Protein AF-A0A7S2IAH7-F1 (afdb_monomer_lite)

Sequence (130 aa):
KANNIMQYMKLRAEAVPQLISPACEHHGVDLAWRAWMLTANATDPICKAASKKIEELSAFGTLGPGNFEKGGCYEVFGLSSEAGQKLNGSAVLVRAWNQAKERYDVSPLDNLSELKAMKADNLQPIPEKQ

Foldseek 3Di:
DDDDPVSVVVVCVVPPCVVPVPPPPPDDDDPVVLVCVCVVCVVPPVSVVVVVVVCLQPDWFAAAPLRDTQQDKWAFADDDDPVSVVRHRFIWGFHHQDPVVQWTFIHGPVGNPDTDTHHSVGTHHDDDDD

Secondary structure (DSSP, 8-state):
---SHHHHHHHHHHHHHHHHHHHHSSSS--HHHHHHHHHHTTT-HHHHHHHHHHHHHH--SEETTTTEETT-EEEE----SHHHHTTTT-EEEEEEEETTTTEEEEEETT-TT--EEE-GGGEEEPPP--

Organism: NCBI:txid327968

pLDDT: mean 77.14, std 18.48, range [39.06, 96.44]

Structure (mmCIF, N/CA/C/O backbone):
data_AF-A0A7S2IAH7-F1
#
_entry.id   AF-A0A7S2IAH7-F1
#
loop_
_atom_site.group_PDB
_atom_site.id
_atom_site.type_symbol
_atom_site.label_atom_id
_atom_site.label_alt_id
_atom_site.label_comp_id
_atom_site.label_asym_id
_atom_site.label_entity_id
_atom_site.label_seq_id
_atom_site.pdbx_PDB_ins_code
_atom_site.Cartn_x
_atom_site.Cartn_y
_atom_site.Cartn_z
_atom_site.occupancy
_atom_site.B_iso_or_equiv
_atom_site.auth_seq_id
_atom_site.auth_comp_id
_atom_site.auth_asym_id
_atom_site.auth_atom_id
_atom_site.pdbx_PDB_model_num
ATOM 1 N N . LYS A 1 1 ? 43.038 9.191 -22.335 1.00 50.31 1 LYS A N 1
ATOM 2 C CA . LYS A 1 1 ? 42.762 7.907 -21.639 1.00 50.31 1 LYS A CA 1
ATOM 3 C C . LYS A 1 1 ? 42.885 8.159 -20.143 1.00 50.31 1 LYS A C 1
ATOM 5 O O . LYS A 1 1 ? 43.902 8.703 -19.740 1.00 50.31 1 LYS A O 1
ATOM 10 N N . ALA A 1 2 ? 41.838 7.877 -19.370 1.00 39.06 2 ALA A N 1
ATOM 11 C CA . ALA A 1 2 ? 41.830 8.078 -17.921 1.00 39.06 2 ALA A CA 1
ATOM 12 C C . ALA A 1 2 ? 42.393 6.835 -17.229 1.00 39.06 2 ALA A C 1
ATOM 14 O O . ALA A 1 2 ? 41.993 5.728 -17.582 1.00 39.06 2 ALA A O 1
ATOM 15 N N . ASN A 1 3 ? 43.295 7.017 -16.264 1.00 48.25 3 ASN A N 1
ATOM 16 C CA . ASN A 1 3 ? 44.002 5.909 -15.614 1.00 48.25 3 ASN A CA 1
ATOM 17 C C . ASN A 1 3 ? 43.508 5.624 -14.186 1.00 48.25 3 ASN A C 1
ATOM 19 O O . ASN A 1 3 ? 44.075 4.767 -13.516 1.00 48.25 3 ASN A O 1
ATOM 23 N N . ASN A 1 4 ? 42.450 6.292 -13.706 1.00 44.94 4 ASN A N 1
ATOM 24 C CA . ASN A 1 4 ? 41.749 5.854 -12.496 1.00 44.94 4 ASN A CA 1
ATOM 25 C C . ASN A 1 4 ? 40.257 6.247 -12.467 1.00 44.94 4 ASN A C 1
ATOM 27 O O . ASN A 1 4 ? 39.796 7.094 -13.235 1.00 44.94 4 ASN A O 1
ATOM 31 N N . ILE A 1 5 ? 39.518 5.633 -11.536 1.00 45.91 5 ILE A N 1
ATOM 32 C CA . ILE A 1 5 ? 38.072 5.818 -11.316 1.00 45.91 5 ILE A CA 1
ATOM 33 C C . ILE A 1 5 ? 37.696 7.278 -11.025 1.00 45.91 5 ILE A C 1
ATOM 35 O O . ILE A 1 5 ? 36.677 7.752 -11.516 1.00 45.91 5 ILE A O 1
ATOM 39 N N . MET A 1 6 ? 38.524 8.021 -10.290 1.00 41.75 6 MET A N 1
ATOM 40 C CA . MET A 1 6 ? 38.275 9.435 -9.988 1.00 41.75 6 MET A CA 1
ATOM 41 C C . MET A 1 6 ? 38.431 10.321 -11.229 1.00 41.75 6 MET A C 1
ATOM 43 O O . MET A 1 6 ? 37.639 11.236 -11.423 1.00 41.75 6 MET A O 1
ATOM 47 N N . GLN A 1 7 ? 39.393 10.028 -12.109 1.00 50.53 7 GLN A N 1
ATOM 48 C CA . GLN A 1 7 ? 39.542 10.696 -13.405 1.00 50.53 7 GLN A CA 1
ATOM 49 C C . GLN A 1 7 ? 38.406 10.331 -14.364 1.00 50.53 7 GLN A C 1
ATOM 51 O O . GLN A 1 7 ? 37.934 11.197 -15.093 1.00 50.53 7 GLN A O 1
ATOM 56 N N . TYR A 1 8 ? 37.928 9.083 -14.335 1.00 50.12 8 TYR A N 1
ATOM 57 C CA . TYR A 1 8 ? 36.746 8.655 -15.088 1.00 50.12 8 TYR A CA 1
ATOM 58 C C . TYR A 1 8 ? 35.479 9.385 -14.614 1.00 50.12 8 TYR A C 1
ATOM 60 O O . TYR A 1 8 ? 34.719 9.893 -15.433 1.00 50.12 8 TYR A O 1
ATOM 68 N N . MET A 1 9 ? 35.291 9.528 -13.299 1.00 47.75 9 MET A N 1
ATOM 69 C CA . MET A 1 9 ? 34.178 10.283 -12.709 1.00 47.75 9 MET A CA 1
ATOM 70 C C . MET A 1 9 ? 34.269 11.788 -13.001 1.00 47.75 9 MET A C 1
ATOM 72 O O . MET A 1 9 ? 33.244 12.415 -13.246 1.00 47.75 9 MET A O 1
ATOM 76 N N . LYS A 1 10 ? 35.480 12.363 -13.043 1.00 52.28 10 LYS A N 1
ATOM 77 C CA . LYS A 1 10 ? 35.699 13.774 -13.410 1.00 52.28 10 LYS A CA 1
ATOM 78 C C . LYS A 1 10 ? 35.413 14.047 -14.889 1.00 52.28 10 LYS A C 1
ATOM 80 O O . LYS A 1 10 ? 34.686 14.980 -15.200 1.00 52.28 10 LYS A O 1
ATOM 85 N N . LEU A 1 11 ? 35.895 13.181 -15.785 1.00 53.91 11 LEU A N 1
ATOM 86 C CA . LEU A 1 11 ? 35.573 13.236 -17.218 1.00 53.91 11 LEU A CA 1
ATOM 87 C C . LEU A 1 11 ? 34.075 13.032 -17.478 1.00 53.91 11 LEU A C 1
ATOM 89 O O . LEU A 1 11 ? 33.512 13.661 -18.370 1.00 53.91 11 LEU A O 1
ATOM 93 N N . ARG A 1 12 ? 33.412 12.192 -16.673 1.00 50.03 12 ARG A N 1
ATOM 94 C CA . ARG A 1 12 ? 31.954 12.040 -16.683 1.00 50.03 12 ARG A CA 1
ATOM 95 C C . ARG A 1 12 ? 31.277 13.337 -16.231 1.00 50.03 12 ARG A C 1
ATOM 97 O O . ARG A 1 12 ? 30.387 13.802 -16.917 1.00 50.03 12 ARG A O 1
ATOM 104 N N . ALA A 1 13 ? 31.718 13.969 -15.149 1.00 53.38 13 ALA A N 1
ATOM 105 C CA . ALA A 1 13 ? 31.135 15.224 -14.671 1.00 53.38 13 ALA A CA 1
ATOM 106 C C . ALA A 1 13 ? 31.297 16.409 -15.649 1.00 53.38 13 ALA A C 1
ATOM 108 O O . ALA A 1 13 ? 30.447 17.292 -15.655 1.00 53.38 13 ALA A O 1
ATOM 109 N N . GLU A 1 14 ? 32.335 16.421 -16.492 1.00 53.12 14 GLU A N 1
ATOM 110 C CA . GLU A 1 14 ? 32.578 17.494 -17.472 1.00 53.12 14 GLU A CA 1
ATOM 111 C C . GLU A 1 14 ? 31.881 17.263 -18.828 1.00 53.12 14 GLU A C 1
ATOM 113 O O . GLU A 1 14 ? 31.415 18.220 -19.441 1.00 53.12 14 GLU A O 1
ATOM 118 N N . ALA A 1 15 ? 31.745 16.014 -19.290 1.00 53.12 15 ALA A N 1
ATOM 119 C CA . ALA A 1 15 ? 31.114 15.700 -20.582 1.00 53.12 15 ALA A CA 1
ATOM 120 C C . ALA A 1 15 ? 29.593 15.464 -20.501 1.00 53.12 15 ALA A C 1
ATOM 122 O O . ALA A 1 15 ? 28.885 15.536 -21.504 1.00 53.12 15 ALA A O 1
ATOM 123 N N . VAL A 1 16 ? 29.075 15.149 -19.315 1.00 52.06 16 VAL A N 1
ATOM 124 C CA . VAL A 1 16 ? 27.679 14.736 -19.124 1.00 52.06 16 VAL A CA 1
ATOM 125 C C . VAL A 1 16 ? 26.673 15.894 -19.053 1.00 52.06 16 VAL A C 1
ATOM 127 O O . VAL A 1 16 ? 25.592 15.736 -19.616 1.00 52.06 16 VAL A O 1
ATOM 130 N N . PRO A 1 17 ? 26.969 17.069 -18.465 1.00 48.16 17 PRO A N 1
ATOM 131 C CA . PRO A 1 17 ? 25.978 18.142 -18.379 1.00 48.16 17 PRO A CA 1
ATOM 132 C C . PRO A 1 17 ? 25.521 18.639 -19.756 1.00 48.16 17 PRO A C 1
ATOM 134 O O . PRO A 1 17 ? 24.339 18.895 -19.952 1.00 48.16 17 PRO A O 1
ATOM 137 N N . GLN A 1 18 ? 26.419 18.681 -20.747 1.00 48.78 18 GLN A N 1
ATOM 138 C CA . GLN A 1 18 ? 26.077 19.142 -22.099 1.00 48.78 18 GLN A CA 1
ATOM 139 C C . GLN A 1 18 ? 25.366 18.077 -22.952 1.00 48.78 18 GLN A C 1
ATOM 141 O O . GLN A 1 18 ? 24.707 18.428 -23.925 1.00 48.78 18 GLN A O 1
ATOM 146 N N . LEU A 1 19 ? 25.448 16.792 -22.578 1.00 49.72 19 LEU A N 1
ATOM 147 C CA . LEU A 1 19 ? 24.738 15.703 -23.264 1.00 49.72 19 LEU A CA 1
ATOM 148 C C . LEU A 1 19 ? 23.380 15.361 -22.618 1.00 49.72 19 LEU A C 1
ATOM 150 O O . LEU A 1 19 ? 22.544 14.742 -23.269 1.00 49.72 19 LEU A O 1
ATOM 154 N N . ILE A 1 20 ? 23.169 15.732 -21.348 1.00 49.53 20 ILE A N 1
ATOM 155 C CA . ILE A 1 20 ? 21.963 15.390 -20.567 1.00 49.53 20 ILE A CA 1
ATOM 156 C C . ILE A 1 20 ? 20.994 16.582 -20.404 1.00 49.53 20 ILE A C 1
ATOM 158 O O . ILE A 1 20 ? 19.818 16.370 -20.112 1.00 49.53 20 ILE A O 1
ATOM 162 N N . SER A 1 21 ? 21.436 17.819 -20.660 1.00 43.75 21 SER A N 1
ATOM 163 C CA . SER A 1 21 ? 20.625 19.032 -20.451 1.00 43.75 21 SER A CA 1
ATOM 164 C C . SER A 1 21 ? 19.311 19.094 -21.267 1.00 43.75 21 SER A C 1
ATOM 166 O O . SER A 1 21 ? 18.279 19.353 -20.660 1.00 43.75 21 SER A O 1
ATOM 168 N N . PRO A 1 22 ? 19.209 18.730 -22.564 1.00 44.00 22 PRO A N 1
ATOM 169 C CA . PRO A 1 22 ? 17.933 18.931 -23.270 1.00 44.00 22 PRO A CA 1
ATOM 170 C C . PRO A 1 22 ? 16.805 17.942 -22.911 1.00 44.00 22 PRO A C 1
ATOM 172 O O . PRO A 1 22 ? 15.638 18.253 -23.126 1.00 44.00 22 PRO A O 1
ATOM 175 N N . ALA A 1 23 ? 17.112 16.742 -22.401 1.00 44.31 23 ALA A N 1
ATOM 176 C CA . ALA A 1 23 ? 16.118 15.662 -22.276 1.00 44.31 23 ALA A CA 1
ATOM 177 C C . ALA A 1 23 ? 15.512 15.527 -20.869 1.00 44.31 23 ALA A C 1
ATOM 179 O O . ALA A 1 23 ? 14.352 15.142 -20.731 1.00 44.31 23 ALA A O 1
ATOM 180 N N . CYS A 1 24 ? 16.268 15.864 -19.821 1.00 45.72 24 CYS A N 1
ATOM 181 C CA . CYS A 1 24 ? 15.761 15.834 -18.448 1.00 45.72 24 CYS A CA 1
ATOM 182 C C . CYS A 1 24 ? 14.945 17.087 -18.082 1.00 45.72 24 CYS A C 1
ATOM 184 O O . CYS A 1 24 ? 14.151 17.040 -17.147 1.00 45.72 24 CYS A O 1
ATOM 186 N N . GLU A 1 25 ? 15.129 18.200 -18.800 1.00 43.19 25 GLU A N 1
ATOM 187 C CA . GLU A 1 25 ? 14.670 19.535 -18.383 1.00 43.19 25 GLU A CA 1
ATOM 188 C C . GLU A 1 25 ? 13.223 19.889 -18.786 1.00 43.19 25 GLU A C 1
ATOM 190 O O . GLU A 1 25 ? 12.759 20.971 -18.429 1.00 43.19 25 GLU A O 1
ATOM 195 N N . HIS A 1 26 ? 12.476 19.010 -19.477 1.00 43.00 26 HIS A N 1
ATOM 196 C CA . HIS A 1 26 ? 11.108 19.336 -19.918 1.00 43.00 26 HIS A CA 1
ATOM 197 C C . HIS A 1 26 ? 9.965 18.495 -19.303 1.00 43.00 26 HIS A C 1
ATOM 199 O O . HIS A 1 26 ? 9.054 19.111 -18.765 1.00 43.00 26 HIS A O 1
ATOM 205 N N . HIS A 1 27 ? 9.946 17.147 -19.321 1.00 43.97 27 HIS A N 1
ATOM 206 C CA . HIS A 1 27 ? 8.663 16.415 -19.103 1.00 43.97 27 HIS A CA 1
ATOM 207 C C . HIS A 1 27 ? 8.713 15.037 -18.410 1.00 43.97 27 HIS A C 1
ATOM 209 O O . HIS A 1 27 ? 7.830 14.204 -18.604 1.00 43.97 27 HIS A O 1
ATOM 215 N N . GLY A 1 28 ? 9.690 14.782 -17.543 1.00 48.31 28 GLY A N 1
ATOM 216 C CA . GLY A 1 28 ? 9.782 13.500 -16.835 1.00 48.31 28 GLY A CA 1
ATOM 217 C C . GLY A 1 28 ? 10.582 12.452 -17.605 1.00 48.31 28 GLY A C 1
ATOM 218 O O . GLY A 1 28 ? 10.936 12.621 -18.767 1.00 48.31 28 GLY A O 1
ATOM 219 N N . VAL A 1 29 ? 10.964 11.394 -16.894 1.00 53.97 29 VAL A N 1
ATOM 220 C CA . VAL A 1 29 ? 11.876 10.364 -17.401 1.00 53.97 29 VAL A CA 1
ATOM 221 C C . VAL A 1 29 ? 11.273 9.716 -18.649 1.00 53.97 29 VAL A C 1
ATOM 223 O O . VAL A 1 29 ? 10.249 9.041 -18.551 1.00 53.97 29 VAL A O 1
ATOM 226 N N . ASP A 1 30 ? 11.919 9.894 -19.802 1.00 63.94 30 ASP A N 1
ATOM 227 C CA . ASP A 1 30 ? 11.539 9.220 -21.043 1.00 63.94 30 ASP A CA 1
ATOM 228 C C . ASP A 1 30 ? 11.479 7.697 -20.823 1.00 63.94 30 ASP A C 1
ATOM 230 O O . ASP A 1 30 ? 12.446 7.062 -20.380 1.00 63.94 30 ASP A O 1
ATOM 234 N N . LEU A 1 31 ? 10.317 7.105 -21.118 1.00 59.44 31 LEU A N 1
ATOM 235 C CA . LEU A 1 31 ? 10.079 5.673 -20.963 1.00 59.44 31 LEU A CA 1
ATOM 236 C C . LEU A 1 31 ? 11.002 4.848 -21.866 1.00 59.44 31 LEU A C 1
ATOM 238 O O . LEU A 1 31 ? 11.399 3.752 -21.465 1.00 59.44 31 LEU A O 1
ATOM 242 N N . ALA A 1 32 ? 11.386 5.369 -23.037 1.00 64.25 32 ALA A N 1
ATOM 243 C CA . ALA A 1 32 ? 12.301 4.687 -23.945 1.00 64.25 32 ALA A CA 1
ATOM 244 C C . ALA A 1 32 ? 13.732 4.672 -23.389 1.00 64.25 32 ALA A C 1
ATOM 246 O O . ALA A 1 32 ? 14.347 3.604 -23.312 1.00 64.25 32 ALA A O 1
ATOM 247 N N . TRP A 1 33 ? 14.237 5.811 -22.904 1.00 70.25 33 TRP A N 1
ATOM 248 C CA . TRP A 1 33 ? 15.509 5.875 -22.181 1.00 70.25 33 TRP A CA 1
ATOM 249 C C . TRP A 1 33 ? 15.525 4.951 -20.962 1.00 70.25 33 TRP A C 1
ATOM 251 O O . TRP A 1 33 ? 16.489 4.208 -20.759 1.00 70.25 33 TRP A O 1
ATOM 261 N N . ARG A 1 34 ? 14.444 4.937 -20.171 1.00 68.25 34 ARG A N 1
ATOM 262 C CA . ARG A 1 34 ? 14.315 4.033 -19.023 1.00 68.25 34 ARG A CA 1
ATOM 263 C C . ARG A 1 34 ? 14.380 2.570 -19.464 1.00 68.25 34 ARG A C 1
ATOM 265 O O . ARG A 1 34 ? 15.144 1.806 -18.882 1.00 68.25 34 ARG A O 1
ATOM 272 N N . ALA A 1 35 ? 13.616 2.175 -20.481 1.00 68.69 35 ALA A N 1
ATOM 273 C CA . ALA A 1 35 ? 13.608 0.803 -20.991 1.00 68.69 35 ALA A CA 1
ATOM 274 C C . ALA A 1 35 ? 14.991 0.369 -21.501 1.00 68.69 35 ALA A C 1
ATOM 276 O O . ALA A 1 35 ? 15.462 -0.729 -21.183 1.00 68.69 35 ALA A O 1
ATOM 277 N N . TRP A 1 36 ? 15.681 1.254 -22.225 1.00 78.50 36 TRP A N 1
ATOM 278 C CA . TRP A 1 36 ? 17.058 1.024 -22.648 1.00 78.50 36 TRP A CA 1
ATOM 279 C C . TRP A 1 36 ? 18.004 0.884 -21.451 1.00 78.50 36 TRP A C 1
ATOM 281 O O . TRP A 1 36 ? 18.749 -0.090 -21.392 1.00 78.50 36 TRP A O 1
ATOM 291 N N . MET A 1 37 ? 17.937 1.781 -20.461 1.00 74.06 37 MET A N 1
ATOM 292 C CA . MET A 1 37 ? 18.762 1.723 -19.245 1.00 74.06 37 MET A CA 1
ATOM 293 C C . MET A 1 37 ? 18.589 0.405 -18.489 1.00 74.06 37 MET A C 1
ATOM 295 O O . MET A 1 37 ? 19.581 -0.184 -18.060 1.00 74.06 37 MET A O 1
ATOM 299 N N . LEU A 1 38 ? 17.349 -0.071 -18.345 1.00 72.50 38 LEU A N 1
ATOM 300 C CA . LEU A 1 38 ? 17.055 -1.340 -17.678 1.00 72.50 38 LEU A CA 1
ATOM 301 C C . LEU A 1 38 ? 17.587 -2.544 -18.459 1.00 72.50 38 LEU A C 1
ATOM 303 O O . LEU A 1 38 ? 18.084 -3.489 -17.854 1.00 72.50 38 LEU A O 1
ATOM 307 N N . THR A 1 39 ? 17.537 -2.493 -19.790 1.00 78.06 39 THR A N 1
ATOM 308 C CA . THR A 1 39 ? 18.052 -3.563 -20.657 1.00 78.06 39 THR A CA 1
ATOM 309 C C . THR A 1 39 ? 19.583 -3.572 -20.688 1.00 78.06 39 THR A C 1
ATOM 311 O O . THR A 1 39 ? 20.205 -4.617 -20.512 1.00 78.06 39 THR A O 1
ATOM 314 N N . ALA A 1 40 ? 20.207 -2.405 -20.857 1.00 81.25 40 ALA A N 1
ATOM 315 C CA . ALA A 1 40 ? 21.658 -2.246 -20.935 1.00 81.25 40 ALA A CA 1
ATOM 316 C C . ALA A 1 40 ? 22.363 -2.580 -19.611 1.00 81.25 40 ALA A C 1
ATOM 318 O O . ALA A 1 40 ? 23.498 -3.050 -19.621 1.00 81.25 40 ALA A O 1
ATOM 319 N N . ASN A 1 41 ? 21.679 -2.381 -18.480 1.00 80.38 41 ASN A N 1
ATOM 320 C CA . ASN A 1 41 ? 22.195 -2.663 -17.139 1.00 80.38 41 ASN A CA 1
ATOM 321 C C . ASN A 1 41 ? 21.434 -3.815 -16.469 1.00 80.38 41 ASN A C 1
ATOM 323 O O . ASN A 1 41 ? 21.338 -3.876 -15.244 1.00 80.38 41 ASN A O 1
ATOM 327 N N . ALA A 1 42 ? 20.891 -4.747 -17.258 1.00 71.00 42 ALA A N 1
ATOM 328 C CA . ALA A 1 42 ? 20.057 -5.832 -16.749 1.00 71.00 42 ALA A CA 1
ATOM 329 C C . ALA A 1 42 ? 20.779 -6.744 -15.746 1.00 71.00 42 ALA A C 1
ATOM 331 O O . ALA A 1 42 ? 20.116 -7.457 -15.002 1.00 71.00 42 ALA A O 1
ATOM 332 N N . THR A 1 43 ? 22.114 -6.759 -15.710 1.00 82.12 43 THR A N 1
ATOM 333 C CA . THR A 1 43 ? 22.920 -7.527 -14.748 1.00 82.12 43 THR A CA 1
ATOM 334 C C . THR A 1 43 ? 23.298 -6.737 -13.496 1.00 82.12 43 THR A C 1
ATOM 336 O O . THR A 1 43 ? 23.720 -7.353 -12.517 1.00 82.12 43 THR A O 1
ATOM 339 N N . ASP A 1 44 ? 23.108 -5.416 -13.490 1.00 84.50 44 ASP A N 1
ATOM 340 C CA . ASP A 1 44 ? 23.444 -4.559 -12.358 1.00 84.50 44 ASP A CA 1
ATOM 341 C C . ASP A 1 44 ? 22.468 -4.816 -11.188 1.00 84.50 44 ASP A C 1
ATOM 343 O O . ASP A 1 44 ? 21.244 -4.704 -11.350 1.00 84.50 44 ASP A O 1
ATOM 347 N N . PRO A 1 45 ? 22.971 -5.180 -9.993 1.00 79.19 45 PRO A N 1
ATOM 348 C CA . PRO A 1 45 ? 22.127 -5.503 -8.848 1.00 79.19 45 PRO A CA 1
ATOM 349 C C . PRO A 1 45 ? 21.291 -4.311 -8.356 1.00 79.19 45 PRO A C 1
ATOM 351 O O . PRO A 1 45 ? 20.172 -4.515 -7.882 1.00 79.19 45 PRO A O 1
ATOM 354 N N . ILE A 1 46 ? 21.783 -3.076 -8.498 1.00 78.00 46 ILE A N 1
ATOM 355 C CA . ILE A 1 46 ? 21.072 -1.852 -8.113 1.00 78.00 46 ILE A CA 1
ATOM 356 C C . ILE A 1 46 ? 19.911 -1.611 -9.081 1.00 78.00 46 ILE A C 1
ATOM 358 O O . ILE A 1 46 ? 18.780 -1.394 -8.641 1.00 78.00 46 ILE A O 1
ATOM 362 N N . CYS A 1 47 ? 20.151 -1.716 -10.394 1.00 70.44 47 CYS A N 1
ATOM 363 C CA . CYS A 1 47 ? 19.098 -1.560 -11.402 1.00 70.44 47 CYS A CA 1
ATOM 364 C C . CYS A 1 47 ? 18.019 -2.647 -11.284 1.00 70.44 47 CYS A C 1
ATOM 366 O O . CYS A 1 47 ? 16.828 -2.338 -11.391 1.00 70.44 47 CYS A O 1
ATOM 368 N N . LYS A 1 48 ? 18.402 -3.900 -10.994 1.00 74.12 48 LYS A N 1
ATOM 369 C CA . LYS A 1 48 ? 17.447 -4.987 -10.715 1.00 74.12 48 LYS A CA 1
ATOM 370 C C . LYS A 1 48 ? 16.586 -4.697 -9.489 1.00 74.12 48 LYS A C 1
ATOM 372 O O . LYS A 1 48 ? 15.365 -4.825 -9.563 1.00 74.12 48 LYS A O 1
ATOM 377 N N . ALA A 1 49 ? 17.203 -4.299 -8.376 1.00 73.88 49 ALA A N 1
ATOM 378 C CA . ALA A 1 49 ? 16.481 -4.003 -7.141 1.00 73.88 49 ALA A CA 1
ATOM 379 C C . ALA A 1 49 ? 15.507 -2.827 -7.320 1.00 73.88 49 ALA A C 1
ATOM 381 O O . ALA A 1 49 ? 14.350 -2.923 -6.915 1.00 73.88 49 ALA A O 1
ATOM 382 N N . ALA A 1 50 ? 15.943 -1.753 -7.984 1.00 72.81 50 ALA A N 1
ATOM 383 C CA . ALA A 1 50 ? 15.100 -0.597 -8.273 1.00 72.81 50 ALA A CA 1
ATOM 384 C C . ALA A 1 50 ? 13.932 -0.944 -9.211 1.00 72.81 50 ALA A C 1
ATOM 386 O O . ALA A 1 50 ? 12.804 -0.533 -8.956 1.00 72.81 50 ALA A O 1
ATOM 387 N N . SER A 1 51 ? 14.170 -1.736 -10.262 1.00 71.56 51 SER A N 1
ATOM 388 C CA . SER A 1 51 ? 13.117 -2.163 -11.199 1.00 71.56 51 SER A CA 1
ATOM 389 C C . SER A 1 51 ? 12.059 -3.004 -10.512 1.00 71.56 51 SER A C 1
ATOM 391 O O . SER A 1 51 ? 10.877 -2.688 -10.615 1.00 71.56 51 SER A O 1
ATOM 393 N N . LYS A 1 52 ? 12.497 -4.008 -9.744 1.00 74.81 52 LYS A N 1
ATOM 394 C CA . LYS A 1 52 ? 11.611 -4.839 -8.932 1.00 74.81 52 LYS A CA 1
ATOM 395 C C . LYS A 1 52 ? 10.796 -3.977 -7.972 1.00 74.81 52 LYS A C 1
ATOM 397 O O . LYS A 1 52 ? 9.589 -4.149 -7.865 1.00 74.81 52 LYS A O 1
ATOM 402 N N . LYS A 1 53 ? 11.435 -3.000 -7.320 1.00 71.06 53 LYS A N 1
ATOM 403 C CA . LYS A 1 53 ? 10.744 -2.098 -6.399 1.00 71.06 53 LYS A CA 1
ATOM 404 C C . LYS A 1 53 ? 9.699 -1.231 -7.100 1.00 71.06 53 LYS A C 1
ATOM 406 O O . LYS A 1 53 ? 8.628 -1.023 -6.545 1.00 71.06 53 LYS A O 1
ATOM 411 N N . ILE A 1 54 ? 9.991 -0.722 -8.296 1.00 69.06 54 ILE A N 1
ATOM 412 C CA . ILE A 1 54 ? 9.026 0.072 -9.064 1.00 69.06 54 ILE A CA 1
ATOM 413 C C . ILE A 1 54 ? 7.864 -0.802 -9.524 1.00 69.06 54 ILE A C 1
ATOM 415 O O . ILE A 1 54 ? 6.727 -0.388 -9.360 1.00 69.06 54 ILE A O 1
ATOM 419 N N . GLU A 1 55 ? 8.133 -1.998 -10.043 1.00 71.12 55 GLU A N 1
ATOM 420 C CA . GLU A 1 55 ? 7.099 -2.946 -10.466 1.00 71.12 55 GLU A CA 1
ATOM 421 C C . GLU A 1 55 ? 6.191 -3.340 -9.293 1.00 71.12 55 GLU A C 1
ATOM 423 O O . GLU A 1 55 ? 4.968 -3.319 -9.409 1.00 71.12 55 GLU A O 1
ATOM 428 N N . GLU A 1 56 ? 6.774 -3.578 -8.115 1.00 70.50 56 GLU A N 1
ATOM 429 C CA . GLU A 1 56 ? 6.028 -3.770 -6.872 1.00 70.50 56 GLU A CA 1
ATOM 430 C C . GLU A 1 56 ? 5.176 -2.549 -6.507 1.00 70.50 56 GLU A C 1
ATOM 432 O O . GLU A 1 56 ? 4.065 -2.723 -6.015 1.00 70.50 56 GLU A O 1
ATOM 437 N N . LEU A 1 57 ? 5.661 -1.323 -6.713 1.00 66.94 57 LEU A N 1
ATOM 438 C CA . LEU A 1 57 ? 4.907 -0.101 -6.412 1.00 66.94 57 LEU A CA 1
ATOM 439 C C . LEU A 1 57 ? 3.815 0.191 -7.451 1.00 66.94 57 LEU A C 1
ATOM 441 O O . LEU A 1 57 ? 2.784 0.745 -7.086 1.00 66.94 57 LEU A O 1
ATOM 445 N N . SER A 1 58 ? 4.028 -0.184 -8.714 1.00 65.44 58 SER A N 1
ATOM 446 C CA . SER A 1 58 ? 3.101 0.047 -9.827 1.00 65.44 58 SER A CA 1
ATOM 447 C C . SER A 1 58 ? 2.131 -1.106 -10.079 1.00 65.44 58 SER A C 1
ATOM 449 O O . SER A 1 58 ? 1.274 -0.997 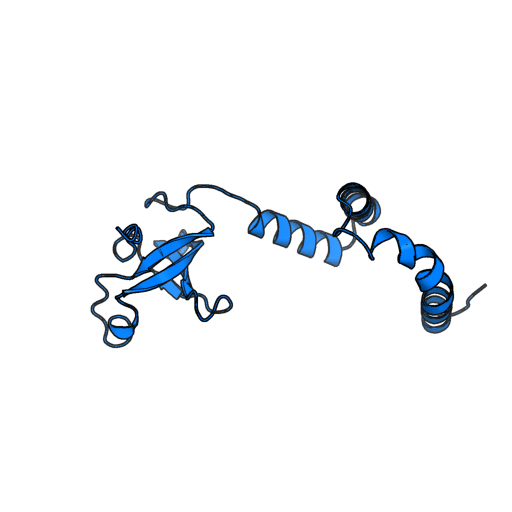-10.949 1.00 65.44 58 SER A O 1
ATOM 451 N N . ALA A 1 59 ? 2.275 -2.233 -9.382 1.00 71.19 59 ALA A N 1
ATOM 452 C CA . ALA A 1 59 ? 1.342 -3.343 -9.489 1.00 71.19 59 ALA A CA 1
ATOM 453 C C . ALA A 1 59 ? -0.004 -2.952 -8.862 1.00 71.19 59 ALA A C 1
ATOM 455 O O . ALA A 1 59 ? -0.132 -2.927 -7.636 1.00 71.19 59 ALA A O 1
ATOM 456 N N . PHE A 1 60 ? -0.984 -2.664 -9.715 1.00 75.69 60 PHE A N 1
ATOM 457 C CA . PHE A 1 60 ? -2.389 -2.485 -9.354 1.00 75.69 60 PHE A CA 1
ATOM 458 C C . PHE A 1 60 ? -3.084 -3.849 -9.221 1.00 75.69 60 PHE A C 1
ATOM 460 O O . PHE A 1 60 ? -2.691 -4.817 -9.875 1.00 75.69 60 PHE A O 1
ATOM 467 N N . GLY A 1 61 ? -4.104 -3.942 -8.368 1.00 87.69 61 GLY A N 1
ATOM 468 C CA . GLY A 1 61 ? -4.887 -5.167 -8.182 1.00 87.69 61 GLY A CA 1
ATOM 469 C C . GLY A 1 61 ? -5.531 -5.280 -6.803 1.00 87.69 61 GLY A C 1
ATOM 470 O O . GLY A 1 61 ? -5.258 -4.482 -5.907 1.00 87.69 61 GLY A O 1
ATOM 471 N N . THR A 1 62 ? -6.378 -6.294 -6.630 1.00 90.75 62 THR A N 1
ATOM 472 C CA . THR A 1 62 ? -7.007 -6.624 -5.345 1.00 90.75 62 THR A CA 1
ATOM 473 C C . THR A 1 62 ? -6.080 -7.479 -4.483 1.00 90.75 62 THR A C 1
ATOM 475 O O . THR A 1 62 ? -5.399 -8.379 -4.975 1.00 90.75 62 THR A O 1
ATOM 478 N N . LEU A 1 63 ? -6.065 -7.221 -3.180 1.00 89.62 63 LEU A N 1
ATOM 479 C CA . LEU A 1 63 ? -5.197 -7.868 -2.208 1.00 89.62 63 LEU A CA 1
ATOM 480 C C . LEU A 1 63 ? -6.008 -8.647 -1.178 1.00 89.62 63 LEU A C 1
ATOM 482 O O . LEU A 1 63 ? -6.966 -8.123 -0.607 1.00 89.62 63 LEU A O 1
ATOM 486 N N . GLY A 1 64 ? -5.536 -9.854 -0.864 1.00 89.94 64 GLY A N 1
ATOM 487 C CA . GLY A 1 64 ? -6.030 -10.674 0.241 1.00 89.94 64 GLY A CA 1
ATOM 488 C C . GLY A 1 64 ? -7.525 -11.035 0.159 1.00 89.94 64 GLY A C 1
ATOM 489 O O . GLY A 1 64 ? -8.187 -10.755 -0.837 1.00 89.94 64 GLY A O 1
ATOM 490 N N . PRO A 1 65 ? -8.073 -11.661 1.212 1.00 90.50 65 PRO A N 1
ATOM 491 C CA . PRO A 1 65 ? -9.459 -12.138 1.232 1.00 90.50 65 PRO A CA 1
ATOM 492 C C . PRO A 1 65 ? -10.505 -11.012 1.290 1.00 90.50 65 PRO A C 1
ATOM 494 O O . PRO A 1 65 ? -11.644 -11.220 0.889 1.00 90.50 65 PRO A O 1
ATOM 497 N N . GLY A 1 66 ? -10.127 -9.820 1.762 1.00 87.88 66 GLY A N 1
ATOM 498 C CA . GLY A 1 66 ? -10.986 -8.632 1.785 1.00 87.88 66 GLY A CA 1
ATOM 499 C C . GLY A 1 66 ? -11.123 -7.928 0.432 1.00 87.88 66 GLY A C 1
ATOM 500 O O . GLY A 1 66 ? -11.847 -6.944 0.345 1.00 87.88 66 GLY A O 1
ATOM 501 N N . ASN A 1 67 ? -10.438 -8.406 -0.617 1.00 92.94 67 ASN A N 1
ATOM 502 C CA . ASN A 1 67 ? -10.458 -7.835 -1.969 1.00 92.94 67 ASN A CA 1
ATOM 503 C C . ASN A 1 67 ? -10.172 -6.321 -2.024 1.00 92.94 67 ASN A C 1
ATOM 505 O O . ASN A 1 67 ? -10.691 -5.619 -2.890 1.00 92.94 67 ASN A O 1
ATOM 509 N N . PHE A 1 68 ? -9.334 -5.806 -1.120 1.00 93.19 68 PHE A N 1
ATOM 510 C CA . PHE A 1 68 ? -8.990 -4.384 -1.108 1.00 93.19 68 PHE A CA 1
ATOM 511 C C . PHE A 1 68 ? -8.069 -4.018 -2.257 1.00 93.19 68 PHE A C 1
ATOM 513 O O . PHE A 1 68 ? -7.149 -4.766 -2.589 1.00 93.19 68 PHE A O 1
ATOM 520 N N . GLU A 1 69 ? -8.271 -2.840 -2.828 1.00 92.62 69 GLU A N 1
ATOM 521 C CA . GLU A 1 69 ? -7.419 -2.349 -3.899 1.00 9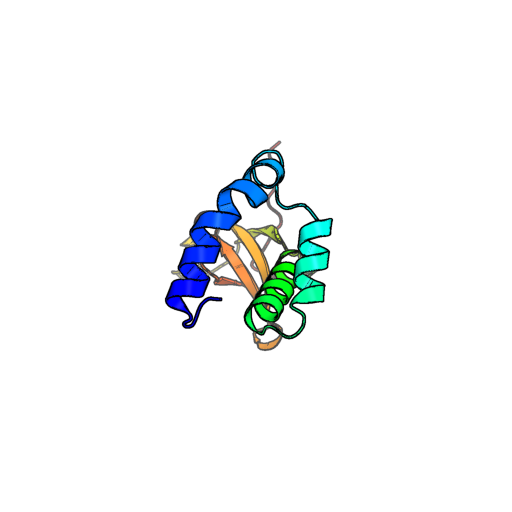2.62 69 GLU A CA 1
ATOM 522 C C . GLU A 1 69 ? -6.049 -1.927 -3.357 1.00 92.62 69 GLU A C 1
ATOM 524 O O . GLU A 1 69 ? -5.933 -1.169 -2.388 1.00 92.62 69 GLU A O 1
ATOM 529 N N . LYS A 1 70 ? -4.979 -2.413 -3.988 1.00 91.44 70 LYS A N 1
ATOM 530 C CA . LYS A 1 70 ? -3.618 -1.975 -3.690 1.00 91.44 70 LYS A CA 1
ATOM 531 C C . LYS A 1 70 ? -3.439 -0.515 -4.089 1.00 91.44 70 LYS A C 1
ATOM 533 O O . LYS A 1 70 ? -3.632 -0.157 -5.244 1.00 91.44 70 LYS A O 1
ATOM 538 N N . GLY A 1 71 ? -3.016 0.308 -3.135 1.00 91.19 71 GLY A N 1
ATOM 539 C CA . GLY A 1 71 ? -2.989 1.760 -3.296 1.00 91.19 71 GLY A CA 1
ATOM 540 C C . GLY A 1 71 ? -4.351 2.427 -3.082 1.00 91.19 71 GLY A C 1
ATOM 541 O O . GLY A 1 71 ? -4.437 3.641 -3.221 1.00 91.19 71 GLY A O 1
ATOM 542 N N . GLY A 1 72 ? -5.393 1.673 -2.715 1.00 91.56 72 GLY A N 1
ATOM 543 C CA . GLY A 1 72 ? -6.681 2.224 -2.309 1.00 91.56 72 GLY A CA 1
ATOM 544 C C . GLY A 1 72 ? -6.635 2.827 -0.902 1.00 91.56 72 GLY A C 1
ATOM 545 O O . GLY A 1 72 ? -5.877 2.371 -0.036 1.00 91.56 72 GLY A O 1
ATOM 546 N N . CYS A 1 73 ? -7.461 3.851 -0.682 1.00 94.31 73 CYS A N 1
ATOM 547 C CA . CYS A 1 73 ? -7.640 4.504 0.613 1.00 94.31 73 CYS A CA 1
ATOM 548 C C . CYS A 1 73 ? -8.874 3.950 1.332 1.00 94.31 73 CYS A C 1
ATOM 550 O O . CYS A 1 73 ? -9.969 3.922 0.774 1.00 94.31 73 CYS A O 1
ATOM 552 N N . TYR A 1 74 ? -8.691 3.560 2.587 1.00 95.38 74 TYR A N 1
ATOM 553 C CA . TYR A 1 74 ? -9.728 3.000 3.449 1.00 95.38 74 TYR A CA 1
ATOM 554 C C . TYR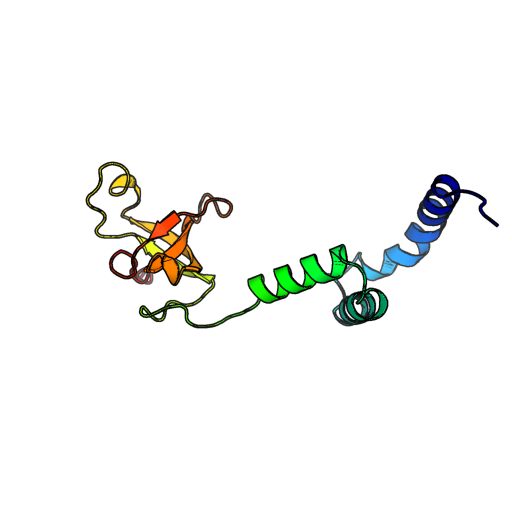 A 1 74 ? -9.664 3.666 4.823 1.00 95.38 74 TYR A C 1
ATOM 556 O O . TYR A 1 74 ? -8.641 4.226 5.209 1.00 95.38 74 TYR A O 1
ATOM 564 N N . GLU A 1 75 ? -10.754 3.618 5.570 1.00 95.62 75 GLU A N 1
ATOM 565 C CA . GLU A 1 75 ? -10.833 4.103 6.941 1.00 95.62 75 GLU A CA 1
ATOM 566 C C . GLU A 1 75 ? -10.610 2.949 7.919 1.00 95.62 75 GLU A C 1
ATOM 568 O O . GLU A 1 75 ? -11.151 1.852 7.750 1.00 95.62 75 GLU A O 1
A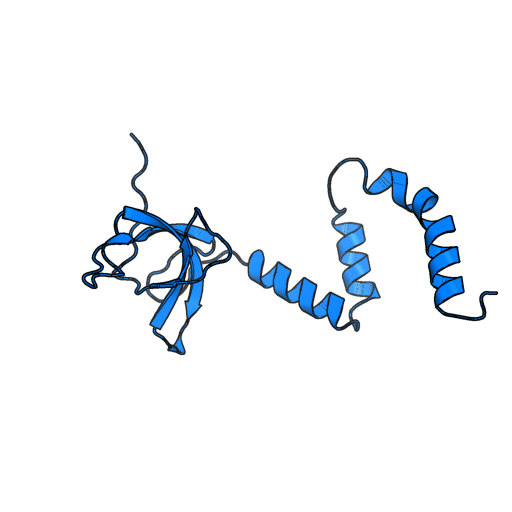TOM 573 N N . VAL A 1 76 ? -9.818 3.199 8.960 1.00 95.81 76 VAL A N 1
ATOM 574 C CA . VAL A 1 76 ? -9.659 2.256 10.067 1.00 95.81 76 VAL A CA 1
ATOM 575 C C . VAL A 1 76 ? -10.854 2.365 11.008 1.00 95.81 76 VAL A C 1
ATOM 577 O O . VAL A 1 76 ? -11.206 3.461 11.443 1.00 95.81 76 VAL A O 1
ATOM 580 N N . PHE A 1 77 ? -11.445 1.230 11.382 1.00 95.06 77 PHE A N 1
ATOM 581 C CA . PHE A 1 77 ? -12.575 1.195 12.310 1.00 95.06 77 PHE A CA 1
ATOM 582 C C . PHE A 1 77 ? -12.545 -0.024 13.243 1.00 95.06 77 PHE A C 1
ATOM 584 O O . PHE A 1 77 ? -11.858 -1.021 13.007 1.00 95.06 77 PHE A O 1
ATOM 591 N N . GLY A 1 78 ? -13.309 0.052 14.337 1.00 94.31 78 GLY A N 1
ATOM 592 C CA . GLY A 1 78 ? -13.573 -1.095 15.212 1.00 94.31 78 GLY A CA 1
ATOM 593 C C . GLY A 1 78 ? -12.377 -1.608 16.024 1.00 94.31 78 GLY A C 1
ATOM 594 O O . GLY A 1 78 ? -12.456 -2.696 16.593 1.00 94.31 78 GLY A O 1
ATOM 595 N N . LEU A 1 79 ? -11.265 -0.868 16.109 1.00 94.00 79 LEU A N 1
ATOM 596 C CA . LEU A 1 79 ? -10.149 -1.247 16.978 1.00 94.00 79 LEU A CA 1
ATOM 597 C C . LEU A 1 79 ? -10.504 -0.994 18.448 1.00 94.00 79 LEU A C 1
ATOM 599 O O . LEU A 1 79 ? -10.899 0.113 18.813 1.00 94.00 79 LEU A O 1
ATOM 603 N N . SER A 1 80 ? -10.333 -2.013 19.294 1.00 91.62 80 SER A N 1
ATOM 604 C CA . SER A 1 80 ? -10.683 -1.971 20.721 1.00 91.62 80 SER A CA 1
ATOM 605 C C . SER A 1 80 ? -9.500 -1.716 21.658 1.00 91.62 80 SER A C 1
ATOM 607 O O . SER A 1 80 ? -9.715 -1.326 22.803 1.00 91.62 80 SER A O 1
ATOM 609 N N . SER A 1 81 ? -8.260 -1.910 21.198 1.00 91.00 81 SER A N 1
ATOM 610 C CA . SER A 1 81 ? -7.063 -1.653 22.005 1.00 91.00 81 SER A CA 1
ATOM 611 C C . SER A 1 81 ? -6.852 -0.154 22.227 1.00 91.00 81 SER A C 1
ATOM 613 O O . SER A 1 81 ? -7.151 0.649 21.351 1.00 91.00 81 SER A O 1
ATOM 615 N N . GLU A 1 82 ? -6.276 0.239 23.364 1.00 87.25 82 GLU A N 1
ATOM 616 C CA . GLU A 1 82 ? -6.042 1.654 23.705 1.00 87.25 82 GLU A CA 1
ATOM 617 C C . GLU A 1 82 ? -5.215 2.398 22.638 1.00 87.25 82 GLU A C 1
ATOM 619 O O . GLU A 1 82 ? -5.522 3.528 22.257 1.00 87.25 82 GLU A O 1
ATOM 624 N N . ALA A 1 83 ? -4.193 1.736 22.086 1.00 84.50 83 ALA A N 1
ATOM 625 C CA . ALA A 1 83 ? -3.407 2.270 20.975 1.00 84.50 83 ALA A CA 1
ATOM 626 C C . ALA A 1 83 ? -4.183 2.279 19.644 1.00 84.50 83 ALA A C 1
ATOM 628 O O . ALA A 1 83 ? -3.979 3.169 18.821 1.00 84.50 83 ALA A O 1
ATOM 629 N N . GLY A 1 84 ? -5.067 1.301 19.425 1.00 85.88 84 GLY A N 1
ATOM 630 C CA . GLY A 1 84 ? -5.847 1.157 18.196 1.00 85.88 84 GLY A CA 1
ATOM 631 C C . GLY A 1 84 ? -7.046 2.098 18.117 1.00 85.88 84 GLY A C 1
ATOM 632 O O . GLY A 1 84 ? -7.351 2.592 17.039 1.00 85.88 84 GLY A O 1
ATOM 633 N N . GLN A 1 85 ? -7.680 2.426 19.244 1.00 91.69 85 GLN A N 1
ATOM 634 C CA . GLN A 1 85 ? -8.812 3.356 19.280 1.00 91.69 85 GLN A CA 1
ATOM 635 C C . GLN A 1 85 ? -8.448 4.736 18.729 1.00 91.69 85 GLN A C 1
ATOM 637 O O . GLN A 1 85 ? -9.262 5.354 18.053 1.00 91.69 85 GLN A O 1
ATOM 642 N N . LYS A 1 86 ? -7.204 5.182 18.945 1.00 89.88 86 LYS A N 1
ATOM 643 C CA . LYS A 1 86 ? -6.677 6.443 18.397 1.00 89.88 86 LYS A CA 1
ATOM 644 C C . LYS A 1 86 ? -6.583 6.452 16.870 1.00 89.88 86 LYS A C 1
ATOM 646 O O . LYS A 1 86 ? -6.476 7.521 16.285 1.00 89.88 86 LYS A O 1
ATOM 651 N N . LEU A 1 87 ? -6.576 5.277 16.240 1.00 90.62 87 LEU A N 1
ATOM 652 C CA . LEU A 1 87 ? -6.515 5.128 14.788 1.00 90.62 87 LEU A CA 1
ATOM 653 C C . LEU A 1 87 ? -7.898 4.987 14.157 1.00 90.62 87 LEU A C 1
ATOM 655 O O . LEU A 1 87 ? -8.006 5.153 12.947 1.00 90.62 87 LEU A O 1
ATOM 659 N N . ASN A 1 88 ? -8.945 4.708 14.937 1.00 93.62 88 ASN A N 1
ATOM 660 C CA . ASN A 1 88 ? -10.301 4.671 14.398 1.00 93.62 88 ASN A CA 1
ATOM 661 C C . ASN A 1 88 ? -10.665 6.046 13.819 1.00 93.62 88 ASN A C 1
ATOM 663 O O . ASN A 1 88 ? -10.404 7.074 14.444 1.00 93.62 88 ASN A O 1
ATOM 667 N N . GLY A 1 89 ? -11.244 6.064 12.622 1.00 92.81 89 GLY A N 1
ATOM 668 C CA . GLY A 1 89 ? -11.545 7.294 11.887 1.00 92.81 89 GLY A CA 1
ATOM 669 C C . GLY A 1 89 ? -10.402 7.811 11.009 1.00 92.81 89 GLY A C 1
ATOM 670 O O . GLY A 1 89 ? -10.577 8.767 10.257 1.00 92.81 89 GLY A O 1
ATOM 671 N N . SER A 1 90 ? -9.214 7.204 11.093 1.00 93.62 90 SER A N 1
ATOM 672 C CA . SER A 1 90 ? -8.069 7.610 10.277 1.00 93.62 90 SER A CA 1
ATOM 673 C C . SER A 1 90 ? -8.102 6.938 8.910 1.00 93.62 90 SER A C 1
ATOM 675 O O . SER A 1 90 ? -8.291 5.724 8.800 1.00 93.62 90 SER A O 1
ATOM 677 N N . ALA A 1 91 ? -7.842 7.725 7.868 1.00 95.06 91 ALA A N 1
ATOM 678 C CA . ALA A 1 91 ? -7.649 7.219 6.519 1.00 95.06 91 ALA A CA 1
ATOM 679 C C . ALA A 1 91 ? -6.247 6.606 6.364 1.00 95.06 91 ALA A C 1
ATOM 681 O O . ALA A 1 91 ? -5.235 7.178 6.784 1.00 95.06 91 ALA A O 1
ATOM 682 N N . VAL A 1 92 ? -6.193 5.436 5.736 1.00 95.50 92 VAL A N 1
ATOM 683 C CA . VAL A 1 92 ? -4.978 4.661 5.499 1.00 95.50 92 VAL A CA 1
ATOM 684 C C . VAL A 1 92 ? -4.934 4.150 4.064 1.00 95.50 92 VAL A C 1
ATOM 686 O O . VAL A 1 92 ? -5.957 3.858 3.450 1.00 95.50 92 VAL A O 1
ATOM 689 N N . LEU A 1 93 ? -3.723 4.015 3.540 1.00 95.06 93 LEU A N 1
ATOM 690 C CA . LEU A 1 93 ? -3.430 3.491 2.216 1.00 95.06 93 LEU A CA 1
ATOM 691 C C . LEU A 1 93 ? -3.034 2.016 2.308 1.00 95.06 93 LEU A C 1
ATOM 693 O O . LEU A 1 93 ? -2.082 1.679 3.016 1.00 95.06 93 LEU A O 1
ATOM 697 N N . VAL A 1 94 ? -3.695 1.137 1.557 1.00 94.69 94 VAL A N 1
ATOM 698 C CA . VAL A 1 94 ? -3.348 -0.292 1.521 1.00 94.69 94 VAL A CA 1
ATOM 699 C C . VAL A 1 94 ? -2.091 -0.508 0.677 1.00 94.69 94 VAL A C 1
ATOM 701 O O . VAL A 1 94 ? -2.047 -0.161 -0.502 1.00 94.69 94 VAL A O 1
ATOM 704 N N . ARG A 1 95 ? -1.048 -1.104 1.267 1.00 92.94 95 ARG A N 1
ATOM 705 C CA . ARG A 1 95 ? 0.244 -1.348 0.601 1.00 92.94 95 ARG A CA 1
ATOM 706 C C . ARG A 1 95 ? 0.394 -2.786 0.126 1.00 92.94 95 ARG A C 1
ATOM 708 O O . ARG A 1 95 ? 0.826 -3.017 -1.004 1.00 92.94 95 ARG A O 1
ATOM 715 N N . ALA A 1 96 ? 0.081 -3.743 0.996 1.00 92.44 96 ALA A N 1
ATOM 716 C CA . ALA A 1 96 ? 0.282 -5.163 0.734 1.00 92.44 96 ALA A CA 1
ATOM 717 C C . ALA A 1 96 ? -0.621 -6.039 1.612 1.00 92.44 96 ALA A C 1
ATOM 719 O O . ALA A 1 96 ? -1.114 -5.607 2.653 1.00 92.44 96 ALA A O 1
ATOM 720 N N . TRP A 1 97 ? -0.800 -7.293 1.200 1.00 93.69 97 TRP A N 1
ATOM 721 C CA . TRP A 1 97 ? -1.375 -8.344 2.033 1.00 93.69 97 TRP A CA 1
ATOM 722 C C . TRP A 1 97 ? -0.261 -9.235 2.581 1.00 93.69 97 TRP A C 1
ATOM 724 O O . TRP A 1 97 ? 0.503 -9.829 1.820 1.00 93.69 97 TRP A O 1
ATOM 734 N N . ASN A 1 98 ? -0.183 -9.347 3.903 1.00 92.94 98 ASN A N 1
ATOM 735 C CA . ASN A 1 98 ? 0.725 -10.247 4.589 1.00 92.94 98 ASN A CA 1
ATOM 736 C C . ASN A 1 98 ? 0.006 -11.567 4.887 1.00 92.94 98 ASN A C 1
ATOM 738 O O . ASN A 1 98 ? -0.664 -11.707 5.911 1.00 92.94 98 ASN A O 1
ATOM 742 N N . GLN A 1 99 ? 0.175 -12.549 3.999 1.00 91.50 99 GLN A N 1
ATOM 743 C CA . GLN A 1 99 ? -0.478 -13.855 4.120 1.00 91.50 99 GLN A CA 1
ATOM 744 C C . GLN A 1 99 ? -0.079 -14.608 5.398 1.00 91.50 99 GLN A C 1
ATOM 746 O O . GLN A 1 99 ? -0.912 -15.288 5.982 1.00 91.50 99 GLN A O 1
ATOM 751 N N . ALA A 1 100 ? 1.161 -14.456 5.872 1.00 92.00 100 ALA A N 1
ATOM 752 C CA . ALA A 1 100 ? 1.636 -15.148 7.072 1.00 92.00 100 ALA A CA 1
ATOM 753 C C . ALA A 1 100 ? 0.984 -14.626 8.361 1.00 92.00 100 ALA A C 1
ATOM 755 O O . ALA A 1 100 ? 0.848 -15.364 9.332 1.00 92.00 100 ALA A O 1
ATOM 756 N N . LYS A 1 101 ? 0.614 -13.341 8.385 1.00 92.38 101 LYS A N 1
ATOM 757 C CA . LYS A 1 101 ? -0.009 -12.691 9.548 1.00 92.38 101 LYS A CA 1
ATOM 758 C C . LYS A 1 101 ? -1.517 -12.521 9.409 1.00 92.38 101 LYS A C 1
ATOM 760 O O . LYS A 1 101 ? -2.133 -12.016 10.345 1.00 92.38 101 LYS A O 1
ATOM 765 N N . GLU A 1 102 ? -2.066 -12.872 8.248 1.00 94.94 102 GLU A N 1
ATOM 766 C CA . GLU A 1 102 ? -3.445 -12.598 7.845 1.00 94.94 102 GLU A CA 1
ATOM 767 C C . GLU A 1 102 ? -3.848 -11.136 8.099 1.00 94.94 102 GLU A C 1
ATOM 769 O O . GLU A 1 102 ? -4.900 -10.825 8.663 1.00 94.94 102 GLU A O 1
ATOM 774 N N . ARG A 1 103 ? -2.959 -10.213 7.714 1.00 96.44 103 ARG A N 1
ATOM 775 C CA . ARG A 1 103 ? -3.136 -8.770 7.911 1.00 96.44 103 ARG A CA 1
ATOM 776 C C . ARG A 1 103 ? -2.718 -7.982 6.680 1.00 96.44 103 ARG A C 1
ATOM 778 O O . ARG A 1 103 ? -1.790 -8.361 5.972 1.00 96.44 103 ARG A O 1
ATOM 785 N N . TYR A 1 104 ? -3.375 -6.854 6.467 1.00 95.69 104 TYR A N 1
ATOM 786 C CA . TYR A 1 104 ? -2.990 -5.844 5.497 1.00 95.69 104 TYR A CA 1
ATOM 787 C C . TYR A 1 104 ? -1.943 -4.920 6.09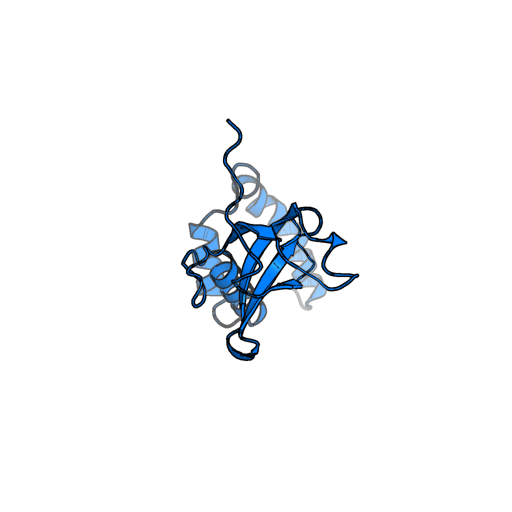8 1.00 95.69 104 TYR A C 1
ATOM 789 O O . TYR A 1 104 ? -2.134 -4.387 7.192 1.00 95.69 104 TYR A O 1
ATOM 797 N N . ASP A 1 105 ? -0.864 -4.708 5.358 1.00 95.44 105 ASP A N 1
ATOM 798 C CA . ASP A 1 105 ? 0.085 -3.648 5.650 1.00 95.44 105 ASP A CA 1
ATOM 799 C C . ASP A 1 105 ? -0.479 -2.349 5.067 1.00 95.44 105 ASP A C 1
ATOM 801 O O . ASP A 1 105 ? -0.673 -2.227 3.852 1.00 95.44 105 ASP A O 1
ATOM 805 N N . VAL A 1 106 ? -0.778 -1.393 5.944 1.00 95.25 106 VAL A N 1
ATOM 806 C CA . VAL A 1 106 ? -1.362 -0.096 5.596 1.00 95.25 106 VAL A CA 1
ATOM 807 C C . VAL A 1 106 ? -0.473 1.045 6.073 1.00 95.25 106 VAL A C 1
ATOM 809 O O . VAL A 1 106 ? 0.183 0.939 7.110 1.00 95.25 106 VAL A O 1
ATOM 812 N N . SER A 1 107 ? -0.466 2.149 5.335 1.00 95.25 107 SER A N 1
ATOM 813 C CA . SER A 1 107 ? 0.230 3.376 5.723 1.00 95.25 107 SER A CA 1
ATOM 814 C C . SER A 1 107 ? -0.774 4.476 6.054 1.00 95.25 107 SER A C 1
ATOM 816 O O . SER A 1 107 ? -1.639 4.749 5.223 1.00 95.25 107 SER A O 1
ATOM 818 N N . PRO A 1 108 ? -0.673 5.137 7.215 1.00 93.44 108 PRO A N 1
ATOM 819 C CA . PRO A 1 108 ? -1.410 6.371 7.479 1.00 93.44 108 PRO A CA 1
ATOM 820 C C . PRO A 1 108 ? -1.154 7.426 6.393 1.00 93.44 108 PRO A C 1
ATOM 822 O O . PRO A 1 108 ? -0.032 7.538 5.895 1.00 93.44 108 PRO A O 1
ATOM 825 N N . LEU A 1 109 ? -2.177 8.195 6.004 1.00 90.25 109 LEU A N 1
ATOM 826 C CA . LEU A 1 109 ? -2.018 9.216 4.955 1.00 90.25 109 LEU A CA 1
ATOM 827 C C . LEU A 1 109 ? -1.115 10.387 5.376 1.00 90.25 109 LEU A C 1
ATOM 829 O O . LEU A 1 109 ? -0.481 11.003 4.524 1.00 90.25 109 LEU A O 1
ATOM 833 N N . ASP A 1 110 ? -1.027 10.672 6.673 1.00 90.12 110 ASP A N 1
ATOM 834 C CA . ASP A 1 110 ? -0.125 11.663 7.268 1.00 90.12 110 ASP A CA 1
ATOM 835 C C . ASP A 1 110 ? 1.330 11.171 7.358 1.00 90.12 110 ASP A C 1
ATOM 837 O O . ASP A 1 110 ? 2.256 11.981 7.406 1.00 90.12 110 ASP A O 1
ATOM 841 N N . ASN A 1 111 ? 1.553 9.852 7.329 1.00 90.94 111 ASN A N 1
ATOM 842 C CA . ASN A 1 111 ? 2.884 9.255 7.345 1.00 90.94 111 ASN A CA 1
ATOM 843 C C . ASN A 1 111 ? 2.977 7.996 6.469 1.00 90.94 111 ASN A C 1
ATOM 845 O O . ASN A 1 111 ? 2.943 6.857 6.939 1.00 90.94 111 ASN A O 1
ATOM 849 N N . LEU A 1 112 ? 3.205 8.217 5.173 1.00 88.81 112 LEU A N 1
ATOM 850 C CA . LEU A 1 112 ? 3.318 7.163 4.160 1.00 88.81 112 LEU A CA 1
ATOM 851 C C . LEU A 1 112 ? 4.508 6.204 4.341 1.00 88.81 112 LEU A C 1
ATOM 853 O O . LEU A 1 112 ? 4.562 5.185 3.643 1.00 88.81 112 LEU A O 1
ATOM 857 N N . SER A 1 113 ? 5.451 6.540 5.226 1.00 88.88 113 SER A N 1
ATOM 858 C CA . SER A 1 113 ? 6.644 5.740 5.533 1.00 88.88 113 SER A CA 1
ATOM 859 C C . SER A 1 113 ? 6.372 4.686 6.606 1.00 88.88 113 SER A C 1
ATOM 861 O O . SER A 1 113 ? 7.089 3.691 6.695 1.00 88.88 113 SER A O 1
ATOM 863 N N . GLU A 1 114 ? 5.355 4.910 7.438 1.00 91.31 114 GLU A N 1
ATOM 864 C CA . GLU A 1 114 ? 4.966 3.989 8.496 1.00 91.31 114 GLU A CA 1
ATOM 865 C C . GLU A 1 114 ? 4.095 2.861 7.924 1.00 91.31 114 GLU A C 1
ATOM 867 O O . GLU A 1 114 ? 3.258 3.074 7.041 1.00 91.31 114 GLU A O 1
ATOM 872 N N . LEU A 1 115 ? 4.298 1.643 8.430 1.00 93.12 115 LEU A N 1
ATOM 873 C CA . LEU A 1 115 ? 3.485 0.474 8.103 1.00 93.12 115 LEU A CA 1
ATOM 874 C C . LEU A 1 115 ? 2.818 -0.052 9.370 1.00 93.12 115 LEU A C 1
ATOM 876 O O . LEU A 1 115 ? 3.484 -0.352 10.361 1.00 93.12 115 LEU A O 1
ATOM 880 N N . LYS A 1 116 ? 1.497 -0.199 9.314 1.00 93.44 116 LYS A N 1
ATOM 881 C CA . LYS A 1 116 ? 0.666 -0.782 10.367 1.00 93.44 116 LYS A CA 1
ATOM 882 C C . LYS A 1 116 ? -0.032 -2.019 9.824 1.00 93.44 116 LYS A C 1
ATOM 884 O O . LYS A 1 116 ? -0.486 -2.025 8.688 1.00 93.44 116 LYS A O 1
ATOM 889 N N . ALA A 1 117 ? -0.128 -3.060 10.644 1.00 94.88 117 ALA A N 1
ATOM 890 C CA . ALA A 1 117 ? -0.741 -4.323 10.250 1.00 94.88 117 ALA A CA 1
ATOM 891 C C . ALA A 1 117 ? -2.189 -4.411 10.758 1.00 94.88 117 ALA A C 1
ATOM 893 O O . ALA A 1 117 ? -2.416 -4.616 11.957 1.00 94.88 117 ALA A O 1
ATOM 894 N N . MET A 1 118 ? -3.158 -4.313 9.848 1.00 95.12 118 MET A N 1
ATOM 895 C CA . MET A 1 118 ? -4.595 -4.304 10.148 1.00 95.12 118 MET A CA 1
ATOM 896 C C . MET A 1 118 ? -5.292 -5.570 9.651 1.00 95.12 118 MET A C 1
ATOM 898 O O . MET A 1 118 ? -4.913 -6.137 8.630 1.00 95.12 118 MET A O 1
ATOM 902 N N . LYS A 1 119 ? -6.318 -6.034 10.368 1.00 95.25 119 LYS A N 1
ATOM 903 C CA . LYS A 1 119 ? -7.206 -7.084 9.848 1.00 95.25 119 LYS A CA 1
ATOM 904 C C . LYS A 1 119 ? -8.161 -6.495 8.814 1.00 95.25 119 LYS A C 1
ATOM 906 O O . LYS A 1 119 ? -8.419 -5.294 8.836 1.00 95.25 119 LYS A O 1
ATOM 911 N N . ALA A 1 120 ? -8.710 -7.356 7.959 1.00 95.25 120 ALA A N 1
ATOM 912 C CA . ALA A 1 120 ? -9.724 -6.948 6.991 1.00 95.25 120 ALA A CA 1
ATOM 913 C C . ALA A 1 120 ? -10.930 -6.287 7.672 1.00 95.25 120 ALA A C 1
ATOM 915 O O . ALA A 1 120 ? -11.342 -5.203 7.280 1.00 95.25 120 ALA A O 1
ATOM 916 N N . ASP A 1 121 ? -11.390 -6.886 8.771 1.00 95.75 121 ASP A N 1
ATOM 917 C CA . ASP A 1 121 ? -12.539 -6.436 9.566 1.00 95.75 121 ASP A CA 1
ATOM 918 C C . ASP A 1 121 ? -12.359 -5.056 10.215 1.00 95.75 121 AS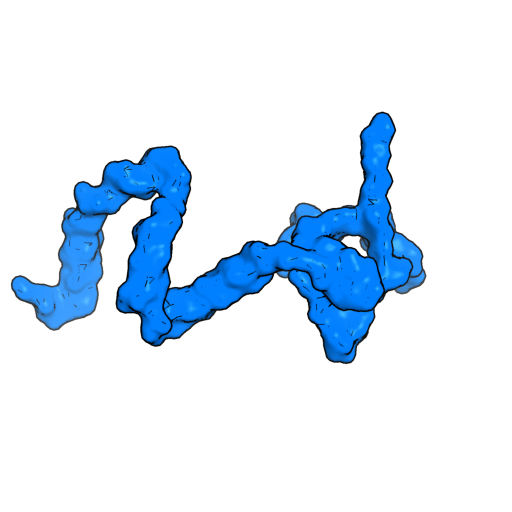P A C 1
ATOM 920 O O . ASP A 1 121 ? -13.297 -4.533 10.803 1.00 95.75 121 ASP A O 1
ATOM 924 N N . ASN A 1 122 ? -11.153 -4.482 10.166 1.00 95.88 122 ASN A N 1
ATOM 925 C CA . ASN A 1 122 ? -10.853 -3.159 10.709 1.00 95.88 122 ASN A CA 1
ATOM 926 C C . ASN A 1 122 ? -10.657 -2.099 9.620 1.00 95.88 122 ASN A C 1
ATOM 928 O O . ASN A 1 122 ? -10.177 -1.010 9.929 1.00 95.88 122 ASN A O 1
ATOM 932 N N . LEU A 1 123 ? -10.984 -2.410 8.363 1.00 95.69 123 LEU A N 1
ATOM 933 C CA . LEU A 1 123 ? -10.872 -1.503 7.223 1.00 95.69 123 LEU A CA 1
ATOM 934 C C . LEU A 1 123 ? -12.219 -1.396 6.506 1.00 95.69 123 LEU A C 1
ATOM 936 O O . LEU A 1 123 ? -12.802 -2.408 6.124 1.00 95.69 123 LEU A O 1
ATOM 940 N N . GLN A 1 124 ? -12.701 -0.171 6.304 1.00 95.06 124 GLN A N 1
ATOM 941 C CA . GLN A 1 124 ? -13.931 0.105 5.558 1.00 95.06 124 GLN A CA 1
ATOM 942 C C . GLN A 1 124 ? -13.698 1.162 4.472 1.00 95.06 124 GLN A C 1
ATOM 944 O O . GLN A 1 124 ? -12.775 1.969 4.596 1.00 95.06 124 GLN A O 1
ATOM 949 N N . PRO A 1 125 ? -14.485 1.174 3.382 1.00 93.69 125 PRO A N 1
ATOM 950 C CA . PRO A 1 125 ? -14.409 2.235 2.382 1.00 93.69 125 PRO A CA 1
ATOM 951 C C . PRO A 1 125 ? -14.662 3.606 3.015 1.00 93.69 125 PRO A C 1
ATOM 953 O O . PRO A 1 125 ? -15.545 3.743 3.861 1.00 93.69 125 PRO A O 1
ATOM 956 N N . ILE A 1 126 ? -13.908 4.620 2.590 1.00 91.38 126 ILE A N 1
ATOM 957 C CA . ILE A 1 126 ? -14.158 6.000 3.017 1.00 91.38 126 ILE A CA 1
ATOM 958 C C . ILE A 1 126 ? -15.463 6.464 2.348 1.00 91.38 126 ILE A C 1
ATOM 960 O O . ILE A 1 126 ? -15.571 6.344 1.124 1.00 91.38 126 ILE A O 1
ATOM 964 N N . PRO A 1 127 ? -16.451 6.983 3.097 1.00 82.00 127 PRO A N 1
ATOM 965 C CA . PRO A 1 127 ? -17.682 7.488 2.503 1.00 82.00 127 PRO A CA 1
ATOM 966 C C . PRO A 1 127 ? -17.382 8.674 1.577 1.00 82.00 127 PRO A C 1
ATOM 968 O O . PRO A 1 127 ? -16.628 9.581 1.939 1.00 82.00 127 PRO A O 1
ATOM 971 N N . GLU A 1 128 ? -17.982 8.686 0.385 1.00 77.31 128 GLU A N 1
ATOM 972 C CA . GLU A 1 128 ? -17.935 9.860 -0.488 1.00 77.31 128 GLU A CA 1
ATOM 973 C C . GLU A 1 128 ? -18.568 11.052 0.242 1.00 77.31 128 GLU A C 1
ATOM 975 O O . GLU A 1 128 ? -19.665 10.951 0.798 1.00 77.31 128 GLU A O 1
ATOM 980 N N . LYS A 1 129 ? -17.861 12.189 0.272 1.00 65.88 129 LYS A N 1
ATOM 981 C CA . LYS A 1 129 ? -18.443 13.448 0.748 1.00 65.88 129 LYS A CA 1
ATOM 982 C C . LYS A 1 129 ? -19.605 13.811 -0.180 1.00 65.88 129 LYS A C 1
ATOM 984 O O . LYS A 1 129 ? -19.363 14.078 -1.355 1.00 65.88 129 LYS A O 1
ATOM 989 N N . GLN A 1 130 ? -20.824 13.797 0.361 1.00 41.75 130 GLN A N 1
ATOM 990 C CA . GLN A 1 130 ? -22.018 14.369 -0.272 1.00 41.75 130 GLN A CA 1
ATOM 991 C C . GLN A 1 130 ? -21.904 15.888 -0.408 1.00 41.75 130 GLN A C 1
ATOM 993 O O . GLN A 1 130 ? -21.289 16.517 0.488 1.00 41.75 130 GLN A O 1
#

Radius of gyration: 21.99 Å; chains: 1; bounding box: 66×35×48 Å